Protein AF-A0A7J3IAD5-F1 (afdb_monomer_lite)

pLDDT: mean 92.39, std 8.24, range [49.69, 98.38]

Radius of gyration: 11.78 Å; chains: 1; bounding box: 28×29×26 Å

Sequence (86 aa):
MALNTRDKDKVIKSIARWLAGLRPSFGYKYYFEKYSSAQRAVEKLLPYKGLRVCPFCGKSFLRSSAFITHILKFHGDELENLIDST

Foldseek 3Di:
DDDDPVLLLQLLLQLLCQLCVHQDPDDRDGSLVVPPLSVVLSVVSVVSGNQCQDPPPRDHDPDSVVSSVCCVPPVSVVSSVSSVVD

InterPro domains:
  IPR013087 Zinc finger C2H2-type [PS00028] (54-75)
  IPR013087 Zinc finger C2H2-type [PS50157] (52-80)
  IPR036236 Zinc finger C2H2 superfamily [SSF57667] (52-77)

Structure (mmCIF, N/CA/C/O backbone):
data_AF-A0A7J3IAD5-F1
#
_entry.id   AF-A0A7J3IAD5-F1
#
loop_
_atom_site.group_PDB
_atom_site.id
_atom_site.type_symbol
_atom_site.label_atom_id
_atom_site.label_alt_id
_atom_site.label_comp_id
_atom_site.label_asym_id
_atom_site.label_entity_id
_atom_site.label_seq_id
_atom_site.pdbx_PDB_ins_code
_atom_site.Cartn_x
_atom_site.Cartn_y
_atom_site.Cartn_z
_atom_site.occupancy
_atom_site.B_iso_or_equiv
_atom_site.auth_seq_id
_atom_site.auth_comp_id
_atom_site.auth_asym_id
_atom_site.auth_atom_id
_atom_site.pdbx_PDB_model_num
ATOM 1 N N . MET A 1 1 ? 1.529 13.863 14.352 1.00 49.69 1 MET A N 1
ATOM 2 C CA . MET A 1 1 ? 1.641 14.942 13.344 1.00 49.69 1 MET A CA 1
ATOM 3 C C . MET A 1 1 ? 0.641 14.646 12.244 1.00 49.69 1 MET A C 1
ATOM 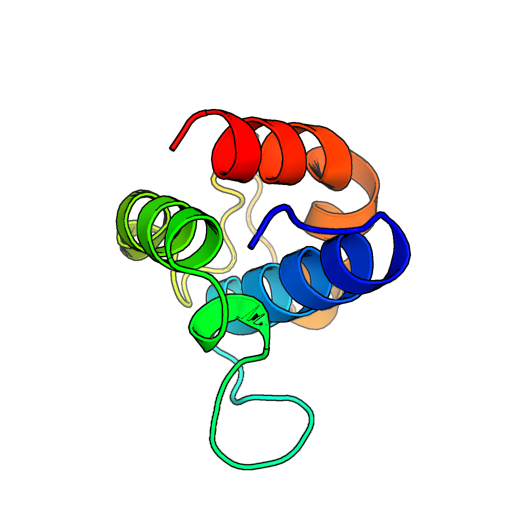5 O O . MET A 1 1 ? 0.668 13.534 11.733 1.00 49.69 1 MET A O 1
ATOM 9 N N . ALA A 1 2 ? -0.258 15.581 11.936 1.00 56.69 2 ALA A N 1
ATOM 10 C CA . ALA A 1 2 ? -1.200 15.423 10.830 1.00 56.69 2 ALA A CA 1
ATOM 11 C C . ALA A 1 2 ? -0.431 15.332 9.498 1.00 56.69 2 ALA A C 1
ATOM 13 O O . ALA A 1 2 ? 0.527 16.082 9.289 1.00 56.69 2 ALA A O 1
ATOM 14 N N . LEU A 1 3 ? -0.809 14.395 8.626 1.00 67.31 3 LEU A N 1
ATOM 15 C CA . LEU A 1 3 ? -0.203 14.264 7.301 1.00 67.31 3 LEU A CA 1
ATOM 16 C C . LEU A 1 3 ? -0.578 15.471 6.433 1.00 67.31 3 LEU A C 1
ATOM 18 O O . LEU A 1 3 ? -1.755 15.717 6.186 1.00 67.31 3 LEU A O 1
ATOM 22 N N . ASN A 1 4 ? 0.421 16.193 5.923 1.00 77.62 4 ASN A N 1
ATOM 23 C CA . ASN A 1 4 ? 0.203 17.189 4.874 1.00 77.62 4 ASN A CA 1
ATOM 24 C C . ASN A 1 4 ? 0.025 16.502 3.502 1.00 77.62 4 ASN A C 1
ATOM 26 O O . ASN A 1 4 ? 0.489 15.380 3.288 1.00 77.62 4 ASN A O 1
ATOM 30 N N . THR A 1 5 ? -0.595 17.191 2.541 1.00 76.12 5 THR A N 1
ATOM 31 C CA . THR A 1 5 ? -0.921 16.645 1.209 1.00 76.12 5 THR A CA 1
ATOM 32 C C . THR A 1 5 ? 0.302 16.134 0.432 1.00 76.12 5 THR A C 1
ATOM 34 O O . THR A 1 5 ? 0.211 15.140 -0.28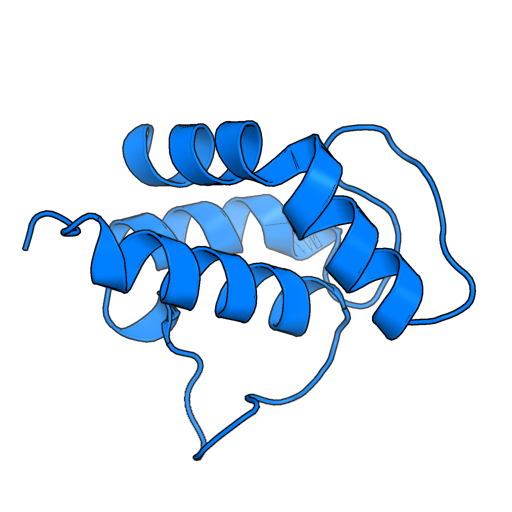4 1.00 76.12 5 THR A O 1
ATOM 37 N N . ARG A 1 6 ? 1.478 16.764 0.590 1.00 78.81 6 ARG A N 1
ATOM 38 C CA . ARG A 1 6 ? 2.722 16.327 -0.078 1.00 78.81 6 ARG A CA 1
ATOM 39 C C . ARG A 1 6 ? 3.280 15.027 0.498 1.00 78.81 6 ARG A C 1
ATOM 41 O O . ARG A 1 6 ? 3.904 14.256 -0.229 1.00 78.81 6 ARG A O 1
ATOM 48 N N . ASP A 1 7 ? 3.095 14.795 1.790 1.00 87.31 7 ASP A N 1
ATOM 49 C CA . ASP A 1 7 ? 3.537 13.575 2.455 1.00 87.31 7 ASP A CA 1
ATOM 50 C C . ASP A 1 7 ? 2.559 12.422 2.234 1.00 87.31 7 ASP A C 1
ATOM 52 O O . ASP A 1 7 ? 3.010 11.282 2.129 1.00 87.31 7 ASP A O 1
ATOM 56 N N . LYS A 1 8 ? 1.260 12.710 2.061 1.00 88.00 8 LYS A N 1
ATOM 57 C CA . LYS A 1 8 ? 0.239 11.704 1.726 1.00 88.00 8 LYS A CA 1
ATOM 58 C C . LYS A 1 8 ? 0.592 10.921 0.460 1.00 88.00 8 LYS A C 1
ATOM 60 O O . LYS A 1 8 ? 0.695 9.698 0.516 1.00 88.00 8 LYS A O 1
ATOM 65 N N . ASP A 1 9 ? 0.903 11.600 -0.645 1.00 91.38 9 ASP A N 1
ATOM 66 C CA . ASP A 1 9 ? 1.291 10.936 -1.903 1.00 91.38 9 ASP A CA 1
ATOM 67 C C . ASP A 1 9 ? 2.525 10.025 -1.730 1.00 91.38 9 ASP A C 1
ATOM 69 O O . ASP A 1 9 ? 2.557 8.888 -2.210 1.00 91.38 9 ASP A O 1
ATOM 73 N N . LYS A 1 10 ? 3.532 10.477 -0.970 1.00 92.88 10 LYS A N 1
ATOM 74 C CA . LYS A 1 10 ? 4.726 9.670 -0.669 1.00 92.88 10 LYS A CA 1
ATOM 75 C C . LYS A 1 10 ? 4.394 8.452 0.189 1.00 92.88 10 LYS A C 1
ATOM 77 O O . LYS A 1 10 ? 4.955 7.378 -0.040 1.00 92.88 10 LYS A O 1
ATOM 82 N N . VAL A 1 11 ? 3.501 8.604 1.166 1.00 94.12 11 VAL A N 1
ATOM 83 C CA . VAL A 1 11 ? 3.024 7.507 2.015 1.00 94.12 11 VAL A CA 1
ATOM 84 C C . VAL A 1 11 ? 2.271 6.477 1.177 1.00 94.12 11 VAL A C 1
ATOM 86 O O . VAL A 1 11 ? 2.655 5.309 1.202 1.00 94.12 11 VAL A O 1
ATOM 89 N N . ILE A 1 12 ? 1.304 6.896 0.358 1.00 94.88 12 ILE A N 1
ATOM 90 C CA . ILE A 1 12 ? 0.529 6.017 -0.535 1.00 94.88 12 ILE A CA 1
ATOM 91 C C . ILE A 1 12 ? 1.470 5.255 -1.482 1.00 94.88 12 ILE A C 1
ATOM 93 O O . ILE A 1 12 ? 1.415 4.025 -1.553 1.00 94.88 12 ILE A O 1
ATOM 97 N N . LYS A 1 13 ? 2.418 5.943 -2.137 1.00 95.12 13 LYS A N 1
ATOM 98 C CA . LYS A 1 13 ? 3.452 5.306 -2.981 1.00 95.12 13 LYS A CA 1
ATOM 99 C C . LYS A 1 13 ? 4.286 4.287 -2.217 1.00 95.12 13 LYS A C 1
ATOM 101 O O . LYS A 1 13 ? 4.575 3.204 -2.733 1.00 95.12 13 LYS A O 1
ATOM 106 N N . SER A 1 14 ? 4.663 4.613 -0.986 1.00 96.56 14 SER A N 1
ATOM 107 C CA . SER A 1 14 ? 5.429 3.713 -0.132 1.00 96.56 14 SER A CA 1
ATOM 108 C C . SER A 1 14 ? 4.631 2.471 0.272 1.00 96.56 14 SER A C 1
ATOM 110 O O . SER A 1 14 ? 5.202 1.380 0.291 1.00 96.56 14 SER A O 1
ATOM 112 N N . ILE A 1 15 ? 3.337 2.608 0.576 1.00 96.44 15 ILE A N 1
ATOM 113 C CA . ILE A 1 15 ? 2.460 1.486 0.938 1.00 96.44 15 ILE A CA 1
ATOM 114 C C . ILE A 1 15 ? 2.200 0.600 -0.282 1.00 96.44 15 ILE A C 1
ATOM 116 O O . ILE A 1 15 ? 2.360 -0.613 -0.190 1.00 96.44 15 ILE A O 1
ATOM 120 N N . ALA A 1 16 ? 1.891 1.179 -1.447 1.00 97.12 16 ALA A N 1
ATOM 121 C CA . ALA A 1 16 ? 1.688 0.421 -2.683 1.00 97.12 16 ALA A CA 1
ATOM 122 C C . ALA A 1 16 ? 2.926 -0.421 -3.046 1.00 97.12 16 ALA A C 1
ATOM 124 O O . ALA A 1 16 ? 2.816 -1.589 -3.423 1.00 97.12 16 ALA A O 1
ATOM 125 N N . ARG A 1 17 ? 4.127 0.146 -2.872 1.00 97.50 17 ARG A N 1
ATOM 126 C CA . ARG A 1 17 ? 5.396 -0.564 -3.076 1.00 97.50 17 ARG A CA 1
ATOM 127 C C . ARG A 1 17 ? 5.592 -1.716 -2.085 1.00 97.50 17 ARG A C 1
ATOM 129 O O . ARG A 1 17 ? 6.003 -2.801 -2.495 1.00 97.50 17 ARG A O 1
ATOM 136 N N . TRP A 1 18 ? 5.272 -1.493 -0.814 1.00 97.50 18 TRP A N 1
ATOM 137 C CA . TRP A 1 18 ? 5.329 -2.520 0.228 1.00 97.50 18 TRP A CA 1
ATOM 138 C C . TRP A 1 18 ? 4.322 -3.651 -0.009 1.00 97.50 18 TRP A C 1
ATOM 140 O O . TRP A 1 18 ? 4.690 -4.822 0.085 1.00 97.50 18 TRP A O 1
ATOM 150 N N . LEU A 1 19 ? 3.089 -3.319 -0.403 1.00 97.25 19 LEU A N 1
ATOM 151 C CA . LEU A 1 19 ? 2.054 -4.282 -0.791 1.00 97.25 19 LEU A CA 1
ATOM 152 C C . LEU A 1 19 ? 2.520 -5.157 -1.956 1.00 97.25 19 LEU A C 1
ATOM 154 O O . LEU A 1 19 ? 2.278 -6.361 -1.974 1.00 97.25 19 LEU A O 1
ATOM 158 N N . ALA A 1 20 ? 3.260 -4.576 -2.901 1.00 97.00 20 ALA A N 1
ATOM 159 C CA . ALA A 1 20 ? 3.858 -5.304 -4.014 1.00 97.00 20 ALA A CA 1
ATOM 160 C C . ALA A 1 20 ? 5.012 -6.242 -3.599 1.00 97.00 20 ALA A C 1
ATOM 162 O O . ALA A 1 20 ? 5.609 -6.886 -4.465 1.00 97.00 20 ALA A O 1
ATOM 163 N N . GLY A 1 21 ? 5.359 -6.290 -2.305 1.00 96.25 21 GLY A N 1
ATOM 164 C CA . GLY A 1 21 ? 6.462 -7.074 -1.750 1.00 96.25 21 GLY A CA 1
ATOM 165 C C . GLY A 1 21 ? 7.848 -6.492 -2.036 1.00 96.25 21 GLY A C 1
ATOM 166 O O . GLY A 1 21 ? 8.848 -7.184 -1.859 1.00 96.25 21 GLY A O 1
ATOM 167 N N . LEU A 1 22 ? 7.938 -5.243 -2.505 1.00 96.00 22 LEU A N 1
ATOM 168 C CA . LEU A 1 22 ? 9.207 -4.628 -2.888 1.00 96.00 22 LEU A CA 1
ATOM 169 C C . LEU A 1 22 ? 9.820 -3.854 -1.723 1.00 96.00 22 LEU A C 1
ATOM 171 O O . LEU A 1 22 ? 9.124 -3.089 -1.061 1.00 96.00 22 LEU A O 1
ATOM 175 N N . ARG A 1 23 ? 11.145 -3.969 -1.559 1.00 94.88 23 ARG A N 1
ATOM 176 C CA . ARG A 1 23 ? 11.947 -3.141 -0.636 1.00 94.88 23 ARG A CA 1
ATOM 177 C C . ARG A 1 23 ? 11.735 -1.641 -0.885 1.00 94.88 23 ARG A C 1
ATOM 179 O O . ARG A 1 23 ? 11.413 -1.287 -2.022 1.00 94.88 23 ARG A O 1
ATOM 186 N N . PRO A 1 24 ? 11.974 -0.754 0.101 1.00 93.94 24 PRO A N 1
ATOM 187 C CA . PRO A 1 24 ? 11.855 0.696 -0.072 1.00 93.94 24 PRO A CA 1
ATOM 188 C C . PRO A 1 24 ? 12.587 1.205 -1.320 1.00 93.94 24 PRO A C 1
ATOM 190 O O . PRO A 1 24 ? 13.595 0.639 -1.740 1.00 93.94 24 PRO A O 1
ATOM 193 N N . SER A 1 25 ? 12.060 2.256 -1.951 1.00 86.62 25 SER A N 1
ATOM 194 C CA . SER A 1 25 ? 12.701 2.866 -3.126 1.00 86.62 25 SER A CA 1
ATOM 195 C C . SER A 1 25 ? 13.980 3.621 -2.768 1.00 86.62 25 SER A C 1
ATOM 197 O O . SER A 1 25 ? 14.841 3.792 -3.623 1.00 86.62 25 SER A O 1
ATOM 199 N N . PHE A 1 26 ? 14.097 4.073 -1.521 1.00 85.19 26 PHE A N 1
ATOM 200 C CA . PHE A 1 26 ? 15.264 4.772 -1.010 1.00 85.19 26 PHE A CA 1
ATOM 201 C C . PHE A 1 26 ? 15.489 4.412 0.460 1.00 85.19 26 PHE A C 1
ATOM 203 O O . PHE A 1 26 ? 14.537 4.367 1.240 1.00 85.19 26 PHE A O 1
ATOM 210 N N . GLY A 1 27 ? 16.749 4.190 0.835 1.00 87.31 27 GLY A N 1
ATOM 211 C CA . GLY A 1 27 ? 17.132 3.839 2.200 1.00 87.31 27 GLY A CA 1
ATOM 212 C C . GLY A 1 27 ? 16.638 2.460 2.650 1.00 87.31 27 GLY A C 1
ATOM 213 O O . GLY A 1 27 ? 16.352 1.576 1.843 1.00 87.31 27 GLY A O 1
ATOM 214 N N . TYR A 1 28 ? 16.574 2.283 3.969 1.00 87.69 28 TYR A N 1
ATOM 215 C CA . TYR A 1 28 ? 16.248 1.009 4.620 1.00 87.69 28 TYR A CA 1
ATOM 216 C C . TYR A 1 28 ? 14.834 0.961 5.222 1.00 87.69 28 TYR A C 1
ATOM 218 O O . TYR A 1 28 ? 14.360 -0.120 5.559 1.00 87.69 28 TYR A O 1
ATOM 226 N N . LYS A 1 29 ? 14.154 2.109 5.331 1.00 92.25 29 LYS A N 1
ATOM 227 C CA . LYS A 1 29 ? 12.807 2.256 5.904 1.00 92.25 29 LYS A CA 1
ATOM 228 C C . LYS A 1 29 ? 11.807 2.727 4.856 1.00 92.25 29 LYS A C 1
ATOM 230 O O . LYS A 1 29 ? 12.143 3.528 3.983 1.00 92.25 29 LYS A O 1
ATOM 235 N N . TYR A 1 30 ? 10.573 2.255 4.956 1.00 93.50 30 TYR A N 1
ATOM 236 C CA . TYR A 1 30 ? 9.455 2.756 4.166 1.00 93.50 30 TYR A CA 1
ATOM 237 C C . TYR A 1 30 ? 9.020 4.135 4.670 1.00 93.50 30 TYR A C 1
ATOM 239 O O . TYR A 1 30 ? 9.118 4.453 5.853 1.00 93.50 30 TYR A O 1
ATOM 247 N N . TYR A 1 31 ? 8.502 4.976 3.773 1.00 93.19 31 TYR A N 1
ATOM 248 C CA . TYR A 1 31 ? 8.107 6.341 4.131 1.00 93.19 31 TYR A CA 1
ATOM 249 C C . TYR A 1 31 ? 6.941 6.363 5.131 1.00 93.19 31 TYR A C 1
ATOM 251 O O . TYR A 1 31 ? 6.920 7.206 6.026 1.00 93.19 31 TYR A O 1
ATOM 259 N N . PHE A 1 32 ? 6.008 5.410 5.013 1.00 93.50 32 PHE A N 1
ATOM 260 C CA . PHE A 1 32 ? 4.862 5.289 5.918 1.00 93.50 32 PHE A CA 1
ATOM 261 C C . PHE A 1 32 ? 5.264 4.963 7.363 1.00 93.50 32 PHE A C 1
ATOM 263 O O . PHE A 1 32 ? 4.512 5.283 8.272 1.00 93.50 32 PHE A O 1
ATOM 270 N N . GLU A 1 33 ? 6.453 4.393 7.605 1.00 93.25 33 GLU A N 1
ATOM 271 C CA . GLU A 1 33 ? 6.915 4.043 8.960 1.00 93.25 33 GLU A CA 1
ATOM 272 C C . GLU A 1 33 ? 7.156 5.271 9.848 1.00 93.25 33 GLU A C 1
ATOM 274 O O . GLU A 1 33 ? 7.328 5.141 11.054 1.00 93.25 33 GLU A O 1
ATOM 279 N N . LYS A 1 34 ? 7.160 6.475 9.266 1.00 91.00 34 LYS A N 1
ATOM 280 C CA . LYS A 1 34 ? 7.238 7.739 10.008 1.00 91.00 34 LYS A CA 1
ATOM 281 C C . LYS A 1 34 ? 5.904 8.156 10.636 1.00 91.00 34 LYS A C 1
ATOM 283 O O . LYS A 1 34 ? 5.904 9.038 11.490 1.00 91.00 34 LYS A O 1
ATOM 288 N N . TYR A 1 35 ? 4.784 7.578 10.196 1.00 91.12 35 TYR A N 1
ATOM 289 C CA . TYR A 1 35 ? 3.439 8.010 10.570 1.00 91.12 35 TYR A CA 1
ATOM 290 C C . TYR A 1 35 ? 2.661 6.844 11.182 1.00 91.12 35 TYR A C 1
ATOM 292 O O . TYR A 1 35 ? 2.410 5.838 10.522 1.00 91.12 35 TYR A O 1
ATOM 300 N N . SER A 1 36 ? 2.238 7.001 12.437 1.00 90.31 36 SER A N 1
ATOM 301 C CA . SER A 1 36 ? 1.524 5.959 13.184 1.00 90.31 36 SER A CA 1
ATOM 302 C C . SER A 1 36 ? 0.188 5.564 12.544 1.00 90.31 36 SER A C 1
ATOM 304 O O . SER A 1 36 ? -0.126 4.379 12.497 1.00 90.31 36 SER A O 1
ATOM 306 N N . SER A 1 37 ? -0.571 6.522 11.999 1.00 89.56 37 SER A N 1
ATOM 307 C CA . SER A 1 37 ? -1.813 6.243 11.259 1.00 89.56 37 SER A CA 1
ATOM 308 C C . SER A 1 37 ? -1.545 5.386 10.018 1.00 89.56 37 SER A C 1
ATOM 310 O O . SER A 1 37 ? -2.170 4.351 9.807 1.00 89.56 37 SER A O 1
ATOM 312 N N . ALA A 1 38 ? -0.513 5.729 9.244 1.00 92.12 38 ALA A N 1
ATOM 313 C CA . ALA A 1 38 ? -0.134 4.953 8.069 1.00 92.12 38 ALA A CA 1
ATOM 314 C C . ALA A 1 38 ? 0.379 3.545 8.426 1.00 92.12 38 ALA A C 1
ATOM 316 O O . ALA A 1 38 ? 0.098 2.593 7.701 1.00 92.12 38 ALA A O 1
ATOM 317 N N . GLN A 1 39 ? 1.088 3.383 9.548 1.00 93.62 39 GLN A N 1
ATOM 318 C CA . GLN A 1 39 ? 1.479 2.059 10.046 1.00 93.62 39 GLN A CA 1
ATOM 319 C C . GLN A 1 39 ? 0.264 1.194 10.404 1.00 93.62 39 GLN A C 1
ATOM 321 O O . GLN A 1 39 ? 0.210 0.040 9.986 1.00 93.62 39 GLN A O 1
ATOM 326 N N . ARG A 1 40 ? -0.745 1.751 11.084 1.00 93.50 40 ARG A N 1
ATOM 327 C CA . ARG A 1 40 ? -1.999 1.038 11.393 1.00 93.50 40 ARG A CA 1
ATOM 328 C C . ARG A 1 40 ? -2.758 0.620 10.135 1.00 93.50 40 ARG A C 1
ATOM 330 O O . ARG A 1 40 ? -3.273 -0.495 10.061 1.00 93.50 40 ARG A O 1
ATOM 337 N N . ALA A 1 41 ? -2.808 1.483 9.119 1.00 92.81 41 ALA A N 1
ATOM 338 C CA . ALA A 1 41 ? -3.380 1.124 7.823 1.00 92.81 41 ALA A CA 1
ATOM 339 C C . ALA A 1 41 ? -2.630 -0.062 7.186 1.00 92.81 41 ALA A C 1
ATOM 341 O O . ALA A 1 41 ? -3.250 -0.995 6.681 1.00 92.81 41 ALA A O 1
ATOM 342 N N . VAL A 1 42 ? -1.296 -0.073 7.263 1.00 94.88 42 VAL A N 1
ATOM 343 C CA . VAL A 1 42 ? -0.449 -1.161 6.747 1.00 94.88 42 VAL A CA 1
ATOM 344 C C . VAL A 1 42 ? -0.674 -2.484 7.482 1.00 94.88 42 VAL A C 1
ATOM 346 O O . VAL A 1 42 ? -0.690 -3.530 6.836 1.00 94.88 42 VAL A O 1
ATOM 349 N N . GLU A 1 43 ? -0.901 -2.467 8.796 1.00 95.31 43 GLU A N 1
ATOM 350 C CA . GLU A 1 43 ? -1.226 -3.676 9.571 1.00 95.31 43 GLU A CA 1
ATOM 351 C C . GLU A 1 43 ? -2.502 -4.356 9.061 1.00 95.31 43 GLU A C 1
ATOM 353 O O . GLU A 1 43 ? -2.516 -5.571 8.861 1.00 95.31 43 GLU A O 1
ATOM 358 N N . LYS A 1 44 ? -3.544 -3.576 8.741 1.00 94.81 44 LYS A N 1
ATOM 359 C CA . LYS A 1 44 ? -4.785 -4.096 8.135 1.00 94.81 44 LYS A CA 1
ATOM 360 C C . LYS A 1 44 ? -4.551 -4.717 6.754 1.00 94.81 44 LYS A C 1
ATOM 362 O O . LYS A 1 44 ? -5.263 -5.630 6.346 1.00 94.81 44 LYS A O 1
ATOM 367 N N . LEU A 1 45 ? -3.545 -4.227 6.035 1.00 95.88 45 LEU A N 1
ATOM 368 C CA . LEU A 1 45 ? -3.190 -4.658 4.684 1.00 95.88 45 LEU A CA 1
ATOM 369 C C . LEU A 1 45 ? -2.173 -5.812 4.654 1.00 95.88 45 LEU A C 1
ATOM 371 O O . LEU A 1 45 ? -1.868 -6.331 3.577 1.00 95.88 45 LEU A O 1
ATOM 375 N N . LEU A 1 46 ? -1.670 -6.247 5.814 1.00 95.56 46 LEU A N 1
ATOM 376 C CA . LEU A 1 46 ? -0.676 -7.314 5.943 1.00 95.56 46 LEU A CA 1
ATOM 377 C C . LEU A 1 46 ? -1.037 -8.622 5.220 1.00 95.56 46 LEU A C 1
ATOM 379 O O . LEU A 1 46 ? -0.137 -9.168 4.575 1.00 95.56 46 LEU A O 1
ATOM 383 N N . PRO A 1 47 ? -2.301 -9.096 5.217 1.00 96.69 47 PRO A N 1
ATOM 384 C CA . PRO A 1 47 ? -2.674 -10.314 4.494 1.00 96.69 47 PRO A CA 1
ATOM 385 C C . PRO A 1 47 ? -2.411 -10.255 2.984 1.00 96.69 47 PRO A C 1
ATOM 387 O O . PRO A 1 47 ? -2.238 -11.290 2.352 1.00 96.69 47 PRO A O 1
ATOM 390 N N . TYR A 1 48 ?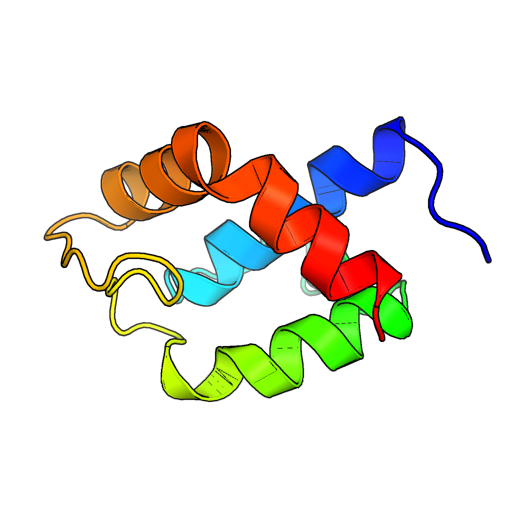 -2.351 -9.057 2.397 1.00 96.69 48 TYR A N 1
ATOM 391 C CA . TYR A 1 48 ? -2.185 -8.857 0.954 1.00 96.69 48 TYR A CA 1
ATOM 392 C C . TYR A 1 48 ? -0.729 -8.632 0.533 1.00 96.69 48 TYR A C 1
ATOM 394 O O . TYR A 1 48 ? -0.422 -8.557 -0.662 1.00 96.69 48 TYR A O 1
ATOM 402 N N . LYS A 1 49 ? 0.190 -8.524 1.497 1.00 96.56 49 LYS A N 1
ATOM 403 C CA . LYS A 1 49 ? 1.593 -8.204 1.238 1.00 96.56 49 LYS A CA 1
ATOM 404 C C . LYS A 1 49 ? 2.258 -9.281 0.379 1.00 96.56 49 LYS A C 1
ATOM 406 O O . LYS A 1 49 ? 2.332 -10.446 0.753 1.00 96.56 49 LYS A O 1
ATOM 411 N N . GLY A 1 50 ? 2.807 -8.872 -0.762 1.00 95.69 50 GLY A N 1
ATOM 412 C CA . GLY A 1 50 ? 3.536 -9.745 -1.684 1.00 95.69 50 GLY A CA 1
ATOM 413 C C . GLY A 1 50 ? 2.648 -10.598 -2.595 1.00 95.69 50 GLY A C 1
ATOM 414 O O . GLY A 1 50 ? 3.165 -11.174 -3.551 1.00 95.69 50 GLY A O 1
ATOM 415 N N . LEU A 1 51 ? 1.327 -10.626 -2.375 1.00 95.81 51 LEU A N 1
ATOM 416 C CA . LEU A 1 51 ? 0.399 -11.432 -3.175 1.00 95.81 51 LEU A CA 1
ATOM 417 C C . LEU A 1 51 ? 0.119 -10.834 -4.560 1.00 95.81 51 LEU A C 1
ATOM 419 O O . LEU A 1 51 ? -0.306 -11.552 -5.461 1.00 95.81 51 LEU A O 1
ATOM 423 N N . ARG A 1 52 ? 0.346 -9.523 -4.746 1.00 96.19 52 ARG A N 1
ATOM 424 C CA . ARG A 1 52 ? -0.060 -8.769 -5.954 1.00 96.19 52 ARG A CA 1
ATOM 425 C C . ARG A 1 52 ? -1.553 -8.936 -6.280 1.00 96.19 52 ARG A C 1
ATOM 427 O O . ARG A 1 52 ? -1.949 -8.894 -7.444 1.00 96.19 52 ARG A O 1
ATOM 434 N N . VAL A 1 53 ? -2.365 -9.112 -5.240 1.00 97.88 53 VAL A N 1
ATOM 435 C CA . VAL A 1 53 ? -3.828 -9.075 -5.282 1.00 97.88 53 VAL A CA 1
ATOM 436 C C . VAL A 1 53 ? -4.265 -7.770 -4.637 1.00 97.88 53 VAL A C 1
ATOM 438 O O . VAL A 1 53 ? -3.793 -7.421 -3.556 1.00 97.88 53 VAL A O 1
ATOM 441 N N . CYS A 1 54 ? -5.114 -7.015 -5.328 1.00 97.50 54 CYS A N 1
ATOM 442 C CA . CYS A 1 54 ? -5.612 -5.742 -4.834 1.00 97.50 54 CYS A CA 1
ATOM 443 C C . CYS A 1 54 ? -6.539 -5.967 -3.628 1.00 97.50 54 CYS A C 1
ATOM 445 O O . CYS A 1 54 ? -7.534 -6.675 -3.782 1.00 97.50 54 CYS A O 1
ATOM 447 N N . PRO A 1 55 ? -6.266 -5.353 -2.462 1.00 96.81 55 PRO A N 1
ATOM 448 C CA . PRO A 1 55 ? -7.114 -5.487 -1.275 1.00 96.81 55 PRO A CA 1
ATOM 449 C C . PRO A 1 55 ? -8.478 -4.794 -1.412 1.00 96.81 55 PRO A C 1
ATOM 451 O O . PRO A 1 55 ? -9.375 -5.077 -0.628 1.00 96.81 55 PRO A O 1
ATOM 454 N N . PHE A 1 56 ? -8.635 -3.900 -2.394 1.00 96.50 56 PHE A N 1
ATOM 455 C CA . PHE A 1 56 ? -9.845 -3.097 -2.589 1.00 96.50 56 PHE A CA 1
ATOM 456 C C . PHE A 1 56 ? -10.804 -3.722 -3.610 1.00 96.50 56 PHE A C 1
ATOM 458 O O . PHE A 1 56 ? -12.000 -3.821 -3.367 1.00 96.50 56 PHE A O 1
ATOM 465 N N . CYS A 1 57 ? -10.281 -4.200 -4.747 1.00 97.19 57 CYS A N 1
ATOM 466 C CA . CYS A 1 57 ? -11.106 -4.760 -5.828 1.00 97.19 57 CYS A CA 1
ATOM 467 C C . CYS A 1 57 ? -10.835 -6.237 -6.153 1.00 97.19 57 CYS A C 1
ATOM 469 O O . CYS A 1 57 ? -11.426 -6.775 -7.088 1.00 97.19 57 CYS A O 1
ATOM 471 N N . GLY A 1 58 ? -9.901 -6.893 -5.457 1.00 96.56 58 GLY A N 1
ATOM 472 C CA . GLY A 1 58 ? -9.590 -8.316 -5.644 1.00 96.56 58 GLY A CA 1
ATOM 473 C C . GLY A 1 58 ? -8.847 -8.676 -6.939 1.00 96.56 58 GLY A C 1
ATOM 474 O O . GLY A 1 58 ? -8.529 -9.844 -7.152 1.00 96.56 58 GLY A O 1
ATOM 475 N N . LYS A 1 59 ? -8.529 -7.711 -7.816 1.00 97.81 59 LYS A N 1
ATOM 476 C CA . LYS A 1 59 ? -7.779 -7.979 -9.059 1.00 97.81 59 LYS A CA 1
ATOM 477 C C . LYS A 1 59 ? -6.373 -8.501 -8.761 1.00 97.81 59 LYS A C 1
ATOM 479 O O . LYS A 1 59 ? -5.665 -7.940 -7.926 1.00 97.81 59 LYS A O 1
ATOM 484 N N . SER A 1 60 ? -5.944 -9.528 -9.492 1.00 97.62 60 SER A N 1
ATOM 485 C CA . SER A 1 60 ? -4.587 -10.076 -9.428 1.00 97.62 60 SER A CA 1
ATOM 486 C C . SER A 1 60 ? -3.710 -9.553 -10.567 1.00 97.62 60 SER A C 1
ATOM 488 O O . SER A 1 60 ? -4.187 -9.221 -11.654 1.00 97.62 60 SER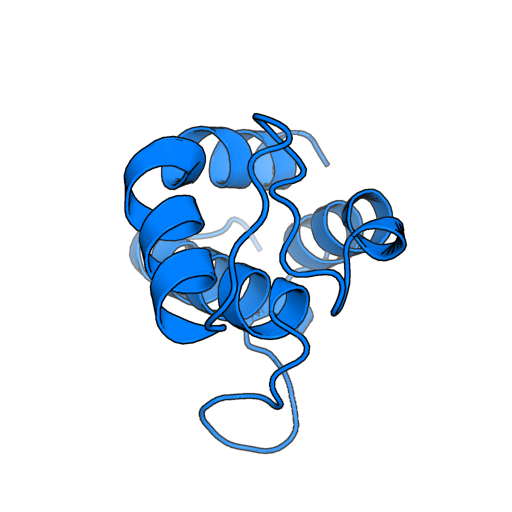 A O 1
ATOM 490 N N . PHE A 1 61 ? -2.403 -9.457 -10.315 1.00 97.94 61 PHE A N 1
ATOM 491 C CA . PHE A 1 61 ? -1.447 -8.879 -11.256 1.00 97.94 61 PHE A CA 1
ATOM 492 C C . PHE A 1 61 ? -0.192 -9.742 -11.389 1.00 97.94 61 PHE A C 1
ATOM 494 O O . PHE A 1 61 ? 0.435 -10.138 -10.405 1.00 97.94 61 PHE A O 1
ATOM 501 N N . LEU A 1 62 ? 0.241 -9.955 -12.634 1.00 96.94 62 LEU A N 1
ATOM 502 C CA . LEU A 1 62 ? 1.467 -10.700 -12.937 1.00 96.94 62 LEU A CA 1
ATOM 503 C C . LEU A 1 62 ? 2.740 -9.915 -12.587 1.00 96.94 62 LEU A C 1
ATOM 505 O O . LEU A 1 62 ? 3.751 -10.504 -12.217 1.00 96.94 62 LEU A O 1
ATOM 509 N N . ARG A 1 63 ? 2.707 -8.581 -12.706 1.00 97.50 63 ARG A N 1
ATOM 510 C CA . ARG A 1 63 ? 3.874 -7.706 -12.509 1.00 97.50 63 ARG A CA 1
ATOM 511 C C . ARG A 1 63 ? 3.649 -6.747 -11.348 1.00 97.50 63 ARG A C 1
ATOM 513 O O . ARG A 1 63 ? 2.603 -6.103 -11.274 1.00 97.50 63 ARG A O 1
ATOM 520 N N . SER A 1 64 ? 4.669 -6.572 -10.506 1.00 97.44 64 SER A N 1
ATOM 521 C CA . SER A 1 64 ? 4.627 -5.615 -9.391 1.00 97.44 64 SER A CA 1
ATOM 522 C C . SER A 1 64 ? 4.417 -4.172 -9.860 1.00 97.44 64 SER A C 1
ATOM 524 O O . SER A 1 64 ? 3.708 -3.425 -9.199 1.00 97.44 64 SER A O 1
ATOM 526 N N . SER A 1 65 ? 4.970 -3.774 -11.012 1.00 96.75 65 SER A N 1
ATOM 527 C CA . SER A 1 65 ? 4.761 -2.429 -11.569 1.00 96.75 65 SER A CA 1
ATOM 528 C C . SER A 1 65 ? 3.295 -2.166 -11.920 1.00 96.75 65 SER A C 1
ATOM 530 O O . SER A 1 65 ? 2.755 -1.136 -11.531 1.00 96.75 65 SER A O 1
ATOM 532 N N . ALA A 1 66 ? 2.634 -3.121 -12.581 1.00 97.88 66 ALA A N 1
ATOM 533 C CA . ALA A 1 66 ? 1.218 -3.023 -12.929 1.00 97.88 66 ALA A CA 1
ATOM 534 C C . ALA A 1 66 ? 0.331 -2.950 -11.677 1.00 97.88 66 ALA A C 1
ATOM 536 O O . ALA A 1 66 ? -0.566 -2.115 -11.613 1.00 97.88 66 ALA A O 1
ATOM 537 N N . PHE A 1 67 ? 0.635 -3.767 -10.664 1.00 98.38 67 PHE A N 1
ATOM 538 C CA . PHE A 1 67 ? -0.043 -3.729 -9.370 1.00 98.38 67 PHE A CA 1
ATOM 539 C C . PHE A 1 67 ? 0.108 -2.368 -8.670 1.00 98.38 67 PHE A C 1
ATOM 541 O O . PHE A 1 67 ? -0.884 -1.773 -8.262 1.00 98.38 67 PHE A O 1
ATOM 548 N N . ILE A 1 68 ? 1.333 -1.835 -8.581 1.00 97.69 68 ILE A N 1
ATOM 549 C CA . ILE A 1 68 ? 1.592 -0.525 -7.961 1.00 97.69 68 ILE A CA 1
ATOM 550 C C . ILE A 1 68 ? 0.830 0.574 -8.702 1.00 97.69 68 ILE A C 1
ATOM 552 O O . ILE A 1 68 ? 0.130 1.363 -8.075 1.00 97.69 68 ILE A O 1
ATOM 556 N N . THR A 1 69 ? 0.929 0.622 -10.035 1.00 98.06 69 THR A N 1
ATOM 557 C CA . THR A 1 69 ? 0.206 1.615 -10.840 1.00 98.06 69 THR A CA 1
ATOM 558 C C . THR A 1 69 ? -1.303 1.503 -10.657 1.00 98.06 69 THR A C 1
ATOM 560 O O . THR A 1 69 ? -1.976 2.529 -10.610 1.00 98.06 69 THR A O 1
ATOM 563 N N . HIS A 1 70 ? -1.836 0.288 -10.531 1.00 98.12 70 HIS A N 1
ATOM 564 C CA . HIS A 1 70 ? -3.254 0.078 -10.282 1.00 98.12 70 HIS A CA 1
ATOM 565 C C . HIS A 1 70 ? -3.699 0.672 -8.940 1.00 98.12 70 HIS A C 1
ATOM 567 O O . HIS A 1 70 ? -4.636 1.466 -8.931 1.00 98.12 70 HIS A O 1
ATOM 573 N N . ILE A 1 71 ? -3.001 0.363 -7.841 1.00 97.81 71 ILE A N 1
ATOM 574 C CA . ILE A 1 71 ? -3.324 0.923 -6.519 1.00 97.81 71 ILE A CA 1
ATOM 575 C C . ILE A 1 71 ? -3.294 2.453 -6.561 1.00 97.81 71 ILE A C 1
ATOM 577 O O . ILE A 1 71 ? -4.247 3.092 -6.138 1.00 97.81 71 ILE A O 1
ATOM 581 N N . LEU A 1 72 ? -2.244 3.045 -7.136 1.00 96.88 72 LEU A N 1
ATOM 582 C CA . LEU A 1 72 ? -2.089 4.502 -7.162 1.00 96.88 72 LEU A CA 1
ATOM 583 C C . LEU A 1 72 ? -3.134 5.223 -8.020 1.00 96.88 72 LEU A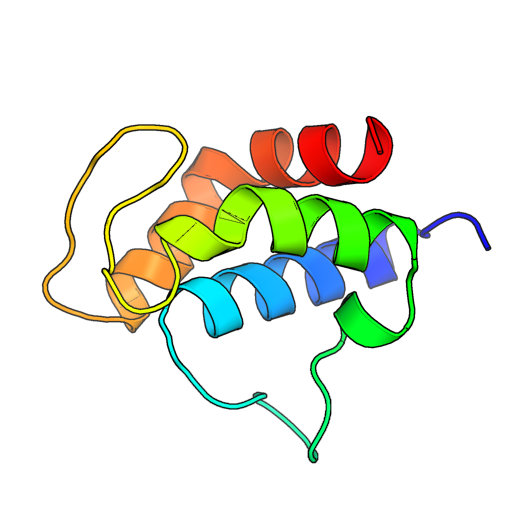 C 1
ATOM 585 O O . LEU A 1 72 ? -3.494 6.347 -7.697 1.00 96.88 72 LEU A O 1
ATOM 589 N N . LYS A 1 73 ? -3.588 4.614 -9.123 1.00 97.06 73 LYS A N 1
ATOM 590 C CA . LYS A 1 73 ? -4.530 5.258 -10.053 1.00 97.06 73 LYS A CA 1
ATOM 591 C C . LYS A 1 73 ? -5.996 5.037 -9.702 1.00 97.06 73 LYS A C 1
ATO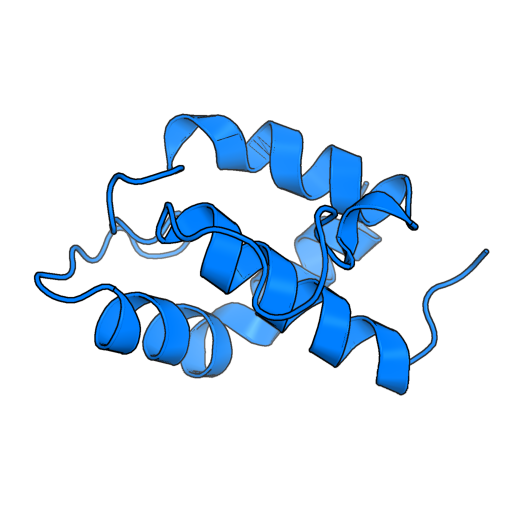M 593 O O . LYS A 1 73 ? -6.804 5.899 -10.011 1.00 97.06 73 LYS A O 1
ATOM 598 N N . PHE A 1 74 ? -6.334 3.877 -9.145 1.00 97.31 74 PHE A N 1
ATOM 599 C CA . PHE A 1 74 ? -7.729 3.476 -8.938 1.00 97.31 74 PHE A CA 1
ATOM 600 C C . PHE A 1 74 ? -8.128 3.419 -7.468 1.00 97.31 74 PHE A C 1
ATOM 602 O O . PHE A 1 74 ? -9.310 3.510 -7.173 1.00 97.31 74 PHE A O 1
ATOM 609 N N . HIS A 1 75 ? -7.159 3.274 -6.564 1.00 96.88 75 HIS A N 1
ATOM 610 C CA . HIS A 1 75 ? -7.401 3.058 -5.137 1.00 96.88 75 HIS A CA 1
ATOM 611 C C . HIS A 1 75 ? -6.562 4.003 -4.263 1.00 96.88 75 HIS A C 1
ATOM 613 O O . HIS A 1 75 ? -6.276 3.699 -3.106 1.00 96.88 75 HIS A O 1
ATOM 619 N N . GLY A 1 76 ? -6.135 5.144 -4.820 1.00 93.94 76 GLY A N 1
ATOM 620 C CA . GLY A 1 76 ? -5.411 6.178 -4.078 1.00 93.94 76 GLY A CA 1
ATOM 621 C C . GLY A 1 76 ? -6.275 6.759 -2.960 1.00 93.94 76 GLY A C 1
ATOM 622 O O . GLY A 1 76 ? -5.851 6.758 -1.808 1.00 93.94 76 GLY A O 1
ATOM 623 N N . ASP A 1 77 ? -7.510 7.139 -3.295 1.00 93.06 77 ASP A N 1
ATOM 624 C CA . ASP A 1 77 ? -8.469 7.730 -2.354 1.00 93.06 77 ASP A CA 1
ATOM 625 C C . ASP A 1 77 ? -8.915 6.728 -1.280 1.00 93.06 77 ASP A C 1
ATOM 627 O O . ASP A 1 77 ? -9.009 7.069 -0.107 1.00 93.06 77 ASP A O 1
ATOM 631 N N . GLU A 1 78 ? -9.142 5.459 -1.639 1.00 95.19 78 GLU A N 1
ATOM 632 C CA . GLU A 1 78 ? -9.472 4.409 -0.662 1.00 95.19 78 GLU A CA 1
ATOM 633 C C . GLU A 1 78 ? -8.330 4.172 0.327 1.00 95.19 78 GLU A C 1
ATOM 635 O O . GLU A 1 78 ? -8.564 3.994 1.524 1.00 95.19 78 GLU A O 1
ATOM 640 N N . LEU A 1 79 ? -7.086 4.203 -0.158 1.00 93.12 79 LEU A N 1
ATOM 641 C CA . LEU A 1 79 ? -5.920 4.070 0.701 1.00 93.12 79 LEU A CA 1
ATOM 642 C C . LEU A 1 79 ? -5.727 5.304 1.590 1.00 93.12 79 LEU A C 1
ATOM 644 O O . LEU A 1 79 ? -5.347 5.156 2.749 1.00 93.12 79 LEU A O 1
ATOM 648 N N . GLU A 1 80 ? -6.011 6.502 1.079 1.00 92.44 80 GLU A N 1
ATOM 649 C CA . GLU A 1 80 ? -6.014 7.737 1.865 1.00 92.44 80 GLU A CA 1
ATOM 650 C C . GLU A 1 80 ? -7.070 7.692 2.975 1.00 92.44 80 GLU A C 1
ATOM 652 O O . GLU A 1 80 ? -6.738 7.878 4.145 1.00 92.44 80 GLU A O 1
ATOM 657 N N . ASN A 1 81 ? -8.307 7.331 2.633 1.00 92.50 81 ASN A N 1
ATOM 658 C CA . ASN A 1 81 ? -9.397 7.166 3.590 1.00 92.50 81 ASN A CA 1
ATOM 659 C C . ASN A 1 81 ? -9.058 6.123 4.661 1.00 92.50 81 ASN A C 1
ATOM 661 O O . ASN A 1 81 ? -9.375 6.316 5.835 1.00 92.50 81 ASN A O 1
ATOM 665 N N . LEU A 1 82 ? -8.382 5.030 4.288 1.00 92.50 82 LEU A N 1
ATOM 666 C CA . LEU A 1 82 ? -7.933 4.014 5.238 1.00 92.50 82 LEU A CA 1
ATOM 667 C C . LEU A 1 82 ? -6.909 4.563 6.242 1.00 92.50 82 LEU A C 1
ATOM 669 O O . LEU A 1 82 ? -6.984 4.201 7.413 1.00 92.50 82 LEU A O 1
ATOM 673 N N . ILE A 1 83 ? -5.978 5.413 5.795 1.00 90.88 83 ILE A N 1
ATOM 674 C CA . ILE A 1 83 ? -4.981 6.071 6.656 1.00 90.88 83 ILE A CA 1
ATOM 675 C C . ILE A 1 83 ? -5.661 7.077 7.588 1.00 90.88 83 ILE A C 1
ATOM 677 O O . ILE A 1 83 ? -5.336 7.125 8.773 1.00 90.88 83 ILE A O 1
ATOM 681 N N . ASP A 1 84 ? -6.605 7.864 7.072 1.00 88.88 84 ASP A N 1
ATOM 682 C CA . ASP A 1 84 ? -7.290 8.899 7.851 1.00 88.88 84 ASP A CA 1
ATOM 683 C C . ASP A 1 84 ? -8.297 8.300 8.860 1.00 88.88 84 ASP A C 1
ATOM 685 O O . ASP A 1 84 ? -8.584 8.913 9.887 1.00 88.88 84 ASP A O 1
ATOM 689 N N . SER A 1 85 ? -8.780 7.074 8.622 1.00 84.38 85 SER A N 1
ATOM 690 C CA . SER A 1 85 ? -9.714 6.348 9.505 1.00 84.38 85 SER A CA 1
ATOM 691 C C . SER A 1 85 ? -9.038 5.538 10.631 1.00 84.38 85 SER A C 1
ATOM 693 O O . SER A 1 85 ? -9.725 4.799 11.343 1.00 84.38 85 SER A O 1
ATOM 695 N N . THR A 1 86 ? -7.707 5.596 10.773 1.00 77.25 86 THR A N 1
ATOM 696 C CA . THR A 1 86 ? -6.909 4.819 11.759 1.00 77.25 86 THR A CA 1
ATOM 697 C C . THR A 1 86 ? -6.182 5.667 12.788 1.00 77.25 86 THR A C 1
ATOM 699 O O . THR A 1 86 ? -6.054 5.193 13.947 1.00 77.25 86 THR A O 1
#

Secondary structure (DSSP, 8-state):
-PPPHHHHHHHHHHHHHHHTTPPPSSSSS-GGGG-HHHHHHHHHHGGGTTT-B-TTT--B-SSHHHHHHHHHHHSHHHHHHHHHT-

Organism: NCBI:txid334771